Protein AF-A0A7R9SZJ5-F1 (afdb_monomer)

pLDDT: mean 82.2, std 17.6, range [40.97, 97.62]

Structure (mmCIF, N/CA/C/O backbone):
data_AF-A0A7R9SZJ5-F1
#
_entry.id   AF-A0A7R9SZJ5-F1
#
loop_
_atom_site.group_PDB
_atom_site.id
_atom_site.type_symbol
_atom_site.label_atom_id
_atom_site.label_alt_id
_atom_site.label_comp_id
_atom_site.label_asym_id
_atom_site.label_entity_id
_atom_site.label_seq_id
_atom_site.pdbx_PDB_ins_code
_atom_site.Cartn_x
_atom_site.Cartn_y
_atom_site.Cartn_z
_atom_site.occupancy
_atom_site.B_iso_or_equiv
_atom_site.auth_seq_id
_atom_site.auth_comp_id
_atom_site.auth_asym_id
_atom_site.auth_atom_id
_atom_site.pdbx_PDB_model_num
ATOM 1 N N . SER A 1 1 ? 7.905 3.448 -25.941 1.00 46.47 1 SER A N 1
ATOM 2 C CA . SER A 1 1 ? 6.677 3.987 -25.328 1.00 46.47 1 SER A CA 1
ATOM 3 C C . SER A 1 1 ? 5.945 2.807 -24.735 1.00 46.47 1 SER A C 1
ATOM 5 O O . SER A 1 1 ? 5.639 1.895 -25.492 1.00 46.47 1 SER A O 1
ATOM 7 N N . ILE A 1 2 ? 5.799 2.738 -23.412 1.00 47.69 2 ILE A N 1
ATOM 8 C CA . ILE A 1 2 ? 5.100 1.618 -22.772 1.00 47.69 2 ILE A CA 1
ATOM 9 C C . ILE A 1 2 ? 3.605 1.891 -22.951 1.00 47.69 2 ILE A C 1
ATOM 11 O O . ILE A 1 2 ? 3.047 2.717 -22.237 1.00 47.69 2 ILE A O 1
ATOM 15 N N . ASP A 1 3 ? 2.978 1.254 -23.938 1.00 49.56 3 ASP A N 1
ATOM 16 C CA . ASP A 1 3 ? 1.522 1.275 -24.118 1.00 49.56 3 ASP A CA 1
ATOM 17 C C . ASP A 1 3 ? 0.940 -0.053 -23.619 1.00 49.56 3 ASP A C 1
ATOM 19 O O . ASP A 1 3 ? 0.443 -0.884 -24.371 1.00 49.56 3 ASP A O 1
ATOM 23 N N . ALA A 1 4 ? 1.123 -0.304 -22.320 1.00 58.00 4 ALA A N 1
ATOM 24 C CA . ALA A 1 4 ? 0.650 -1.513 -21.642 1.00 58.00 4 ALA A CA 1
ATOM 25 C C . ALA A 1 4 ? -0.715 -1.303 -20.951 1.00 58.00 4 ALA A C 1
ATOM 27 O O . ALA A 1 4 ? -1.111 -2.091 -20.098 1.00 58.00 4 ALA A O 1
ATOM 28 N N . GLY A 1 5 ? -1.436 -0.221 -21.276 1.00 66.31 5 GLY A N 1
ATOM 29 C CA . GLY A 1 5 ? -2.738 0.090 -20.672 1.00 66.31 5 GLY A CA 1
ATOM 30 C C . GLY A 1 5 ? -2.688 0.577 -19.215 1.00 66.31 5 GLY A C 1
ATOM 31 O O . GLY A 1 5 ? -3.737 0.695 -18.583 1.00 66.31 5 GLY A O 1
ATOM 32 N N . ALA A 1 6 ? -1.507 0.886 -18.659 1.00 70.06 6 ALA A N 1
ATOM 33 C CA . ALA A 1 6 ? -1.409 1.511 -17.337 1.00 70.06 6 ALA A CA 1
ATOM 34 C C . ALA A 1 6 ? -1.911 2.959 -17.362 1.00 70.06 6 ALA A C 1
ATOM 36 O O . ALA A 1 6 ? -1.504 3.766 -18.198 1.00 70.06 6 ALA A O 1
ATOM 37 N N . VAL A 1 7 ? -2.730 3.312 -16.371 1.00 76.31 7 VAL A N 1
ATOM 38 C CA . VAL A 1 7 ? -3.190 4.686 -16.148 1.00 76.31 7 VAL A CA 1
ATOM 39 C C . VAL A 1 7 ? -2.411 5.293 -14.984 1.00 76.31 7 VAL A C 1
ATOM 41 O O . VAL A 1 7 ? -2.577 4.901 -13.829 1.00 76.31 7 VAL A O 1
ATOM 44 N N . PHE A 1 8 ? -1.568 6.284 -15.275 1.00 77.94 8 PHE A N 1
ATOM 45 C CA . PHE A 1 8 ? -0.876 7.050 -14.241 1.00 77.94 8 PHE A CA 1
ATOM 46 C C . PHE A 1 8 ? -1.792 8.148 -13.690 1.00 77.94 8 PHE A C 1
ATOM 48 O O . PHE A 1 8 ? -2.077 9.136 -14.363 1.00 77.94 8 PHE A O 1
ATOM 55 N N . MET A 1 9 ? -2.234 8.003 -12.439 1.00 68.50 9 MET A N 1
ATOM 56 C CA . MET A 1 9 ? -3.128 8.978 -11.794 1.00 68.50 9 MET A CA 1
ATOM 57 C C . MET A 1 9 ? -2.401 10.172 -11.141 1.00 68.50 9 MET A C 1
ATOM 59 O O . MET A 1 9 ? -3.031 11.013 -10.494 1.00 68.50 9 MET A O 1
ATOM 63 N N . GLY A 1 10 ? -1.085 10.301 -11.341 1.00 68.94 10 GLY A N 1
ATOM 64 C CA . GLY A 1 10 ? -0.299 11.417 -10.815 1.00 68.94 10 GLY A CA 1
ATOM 65 C C . GLY A 1 10 ? 0.040 11.308 -9.327 1.00 68.94 10 GLY A C 1
ATOM 66 O O . GLY A 1 10 ? -0.125 10.275 -8.680 1.00 68.94 10 GLY A O 1
ATOM 67 N N . MET A 1 11 ? 0.505 12.424 -8.758 1.00 65.56 11 MET A N 1
ATOM 68 C CA . MET A 1 11 ? 0.840 12.549 -7.330 1.00 65.56 11 MET A CA 1
ATOM 69 C C . MET A 1 11 ? -0.386 12.697 -6.410 1.00 65.56 11 MET A C 1
ATOM 71 O O . MET A 1 11 ? -0.218 12.880 -5.207 1.00 65.56 11 MET A O 1
ATOM 75 N N . LYS A 1 12 ? -1.608 12.600 -6.951 1.00 74.62 12 LYS A N 1
ATOM 76 C CA . LYS A 1 12 ? -2.864 12.700 -6.194 1.00 74.62 12 LYS A CA 1
ATOM 77 C C . LYS A 1 12 ? -3.008 11.565 -5.168 1.00 74.62 12 LYS A C 1
ATOM 79 O O . LYS A 1 12 ? -2.231 10.602 -5.168 1.00 74.62 12 LYS A O 1
ATOM 84 N N . ASP A 1 13 ? -3.990 11.702 -4.283 1.00 80.81 13 ASP A N 1
ATOM 85 C CA . ASP A 1 13 ? -4.344 10.677 -3.299 1.00 80.81 13 ASP A CA 1
ATOM 86 C C . ASP A 1 13 ? -4.683 9.337 -3.966 1.00 80.81 13 ASP A C 1
ATOM 88 O O . ASP A 1 13 ? -5.109 9.287 -5.123 1.00 80.81 13 ASP A O 1
ATOM 92 N N . LEU A 1 14 ? -4.478 8.238 -3.233 1.00 89.50 14 LEU A N 1
ATOM 93 C CA . LEU A 1 14 ? -4.831 6.903 -3.714 1.00 89.50 14 LEU A CA 1
ATOM 94 C C . LEU A 1 14 ? -6.352 6.773 -3.835 1.00 89.50 14 LEU A C 1
ATOM 96 O O . LEU A 1 14 ? -7.093 7.044 -2.887 1.00 89.50 14 LEU A O 1
ATOM 100 N N . THR A 1 15 ? -6.816 6.304 -4.990 1.00 89.75 15 THR A N 1
ATOM 101 C CA . THR A 1 15 ? -8.231 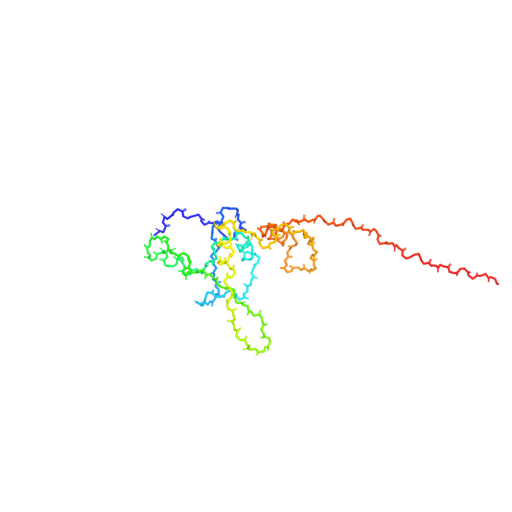5.996 -5.228 1.00 89.75 15 THR A CA 1
ATOM 102 C C . THR A 1 15 ? -8.482 4.490 -5.100 1.00 89.75 15 THR A C 1
ATOM 104 O O . THR A 1 15 ? -7.557 3.709 -4.867 1.00 89.75 15 THR A O 1
ATOM 107 N N . SER A 1 16 ? -9.743 4.062 -5.214 1.00 88.81 16 SER A N 1
ATOM 108 C CA . SER A 1 16 ? -10.104 2.636 -5.277 1.00 88.81 16 SER A CA 1
ATOM 109 C C . SER A 1 16 ? -9.498 1.911 -6.479 1.00 88.81 16 SER A C 1
ATOM 111 O O . SER A 1 16 ? -9.267 0.711 -6.394 1.00 88.81 16 SER A O 1
ATOM 113 N N . GLU A 1 17 ? -9.203 2.640 -7.558 1.00 89.62 17 GLU A N 1
ATOM 114 C CA . GLU A 1 17 ? -8.689 2.085 -8.817 1.00 89.62 17 GLU A CA 1
ATOM 115 C C . GLU A 1 17 ? -7.166 1.894 -8.804 1.00 89.62 17 GLU A C 1
ATOM 117 O O . GLU A 1 17 ? -6.599 1.275 -9.703 1.00 89.62 17 GLU A O 1
ATOM 122 N N . CYS A 1 18 ? -6.471 2.441 -7.800 1.00 93.19 18 CYS A N 1
ATOM 123 C CA . CYS A 1 18 ? -5.038 2.231 -7.650 1.00 93.19 18 CYS A CA 1
ATOM 124 C C . CYS A 1 18 ? -4.740 0.751 -7.396 1.00 93.19 18 CYS A C 1
ATOM 126 O O . CYS A 1 18 ? -5.207 0.185 -6.413 1.00 93.19 18 CYS A O 1
ATOM 128 N N . THR A 1 19 ? -3.879 0.162 -8.223 1.00 94.31 19 THR A N 1
ATOM 129 C CA . THR A 1 19 ? -3.351 -1.201 -8.034 1.00 94.31 19 THR A CA 1
ATOM 130 C C . THR A 1 19 ? -1.914 -1.210 -7.510 1.00 94.31 19 THR A C 1
ATOM 132 O O . THR A 1 19 ? -1.512 -2.155 -6.832 1.00 94.31 19 THR A O 1
ATOM 135 N N . HIS A 1 20 ? -1.168 -0.132 -7.771 1.00 95.62 20 HIS A N 1
ATOM 136 C CA . HIS A 1 20 ? 0.247 0.008 -7.446 1.00 95.62 20 HIS A CA 1
ATOM 137 C C . HIS A 1 20 ? 0.524 1.337 -6.743 1.00 95.62 20 HIS A C 1
ATOM 139 O O . HIS A 1 20 ? -0.005 2.386 -7.124 1.00 95.62 20 HIS A O 1
ATOM 145 N N . LEU A 1 21 ? 1.413 1.301 -5.756 1.00 96.25 21 LEU A N 1
ATOM 146 C CA . LEU A 1 21 ? 2.151 2.459 -5.277 1.00 96.25 21 LEU A CA 1
ATOM 147 C C . LEU A 1 21 ? 3.622 2.265 -5.645 1.00 96.25 21 LEU A C 1
ATOM 149 O O . LEU A 1 21 ? 4.262 1.323 -5.189 1.00 96.25 21 LEU A O 1
ATOM 153 N N . ILE A 1 22 ? 4.151 3.183 -6.444 1.00 95.56 22 ILE A N 1
ATOM 154 C CA . ILE A 1 22 ? 5.554 3.191 -6.856 1.00 95.56 22 ILE A CA 1
ATOM 155 C C . ILE A 1 22 ? 6.285 4.211 -5.988 1.00 95.56 22 ILE A C 1
ATOM 157 O O . ILE A 1 22 ? 5.808 5.341 -5.839 1.00 95.56 22 ILE A O 1
ATOM 161 N N . MET A 1 23 ? 7.411 3.818 -5.394 1.00 94.38 23 MET A N 1
ATOM 162 C CA . MET A 1 23 ? 8.209 4.698 -4.540 1.00 94.38 23 MET A CA 1
ATOM 163 C C . MET A 1 23 ? 9.695 4.610 -4.863 1.00 94.38 23 MET A C 1
ATOM 165 O O . MET A 1 23 ? 10.238 3.527 -5.065 1.00 94.38 23 MET A O 1
ATOM 169 N N . ASP A 1 24 ? 10.353 5.761 -4.796 1.00 93.38 24 ASP A N 1
ATOM 170 C CA . ASP A 1 24 ? 11.796 5.850 -4.621 1.00 93.38 24 ASP A CA 1
ATOM 171 C C . ASP A 1 24 ? 12.115 5.803 -3.117 1.00 93.38 24 ASP A C 1
ATOM 173 O O . ASP A 1 24 ? 11.562 6.573 -2.321 1.00 93.38 24 ASP A O 1
ATOM 177 N N . THR A 1 25 ? 12.981 4.871 -2.712 1.00 90.88 25 THR A N 1
ATOM 178 C CA . THR A 1 25 ? 13.460 4.769 -1.322 1.00 90.88 25 THR A CA 1
ATOM 179 C C . THR A 1 25 ? 14.781 5.502 -1.069 1.00 90.88 25 THR A C 1
ATOM 181 O O . THR A 1 25 ? 15.278 5.487 0.059 1.00 90.88 25 THR A O 1
ATOM 184 N N . GLY A 1 26 ? 15.357 6.143 -2.090 1.00 89.31 26 GLY A N 1
ATOM 185 C CA . GLY A 1 26 ? 16.682 6.766 -2.069 1.00 89.31 26 GLY A CA 1
ATOM 186 C C . GLY A 1 26 ? 17.830 5.754 -1.973 1.00 89.31 26 GLY A C 1
ATOM 187 O O . GLY A 1 26 ? 18.969 6.128 -1.703 1.00 89.31 26 GLY A O 1
ATOM 188 N N . SER A 1 27 ? 17.529 4.461 -2.129 1.00 86.44 27 SER A N 1
ATOM 189 C CA . SER A 1 27 ? 18.454 3.332 -2.012 1.00 86.44 27 SER A CA 1
ATOM 190 C C . SER A 1 27 ? 17.947 2.153 -2.838 1.00 86.44 27 SER A C 1
ATOM 192 O O . SER A 1 27 ? 16.743 1.928 -2.933 1.00 86.44 27 SER A O 1
ATOM 194 N N . LYS A 1 28 ? 18.873 1.352 -3.375 1.00 86.75 28 LYS A N 1
ATOM 195 C CA . LYS A 1 28 ? 18.566 0.128 -4.135 1.00 86.75 28 LYS A CA 1
ATOM 196 C C . LYS A 1 28 ? 18.240 -1.084 -3.261 1.00 86.75 28 LYS A C 1
ATOM 198 O O . LYS A 1 28 ? 17.905 -2.137 -3.792 1.00 86.75 28 LYS A O 1
ATOM 203 N N . ASP A 1 29 ? 18.341 -0.964 -1.937 1.00 89.56 29 ASP A N 1
ATOM 204 C CA . ASP A 1 29 ? 17.989 -2.056 -1.020 1.00 89.56 29 ASP A CA 1
ATOM 205 C C . ASP A 1 29 ? 16.478 -2.308 -0.912 1.00 89.56 29 ASP A C 1
ATOM 207 O O . ASP A 1 29 ? 16.078 -3.326 -0.347 1.00 89.56 29 ASP A O 1
ATOM 211 N N . ARG A 1 30 ? 15.650 -1.419 -1.488 1.00 91.31 30 ARG A N 1
ATOM 212 C CA . ARG A 1 30 ? 14.181 -1.524 -1.525 1.00 91.31 30 ARG A CA 1
ATOM 213 C C . ARG A 1 30 ? 13.565 -1.550 -0.125 1.00 91.31 30 ARG A C 1
ATOM 215 O O . ARG A 1 30 ? 12.523 -2.168 0.101 1.00 91.31 30 ARG A O 1
ATOM 222 N N . VAL A 1 31 ? 14.206 -0.863 0.823 1.00 91.94 31 VAL A N 1
ATOM 223 C CA . VAL A 1 31 ? 13.760 -0.767 2.215 1.00 91.94 31 VAL A CA 1
ATOM 224 C C . VAL A 1 31 ? 13.187 0.616 2.509 1.00 91.94 31 VAL A C 1
ATOM 226 O O . VAL A 1 31 ? 13.882 1.637 2.475 1.00 91.94 31 VAL A O 1
ATOM 229 N N . VAL A 1 32 ? 11.920 0.648 2.916 1.00 91.94 32 VAL A N 1
ATOM 230 C CA . VAL A 1 32 ? 11.237 1.868 3.350 1.00 91.94 32 VAL A CA 1
ATOM 231 C C . VAL A 1 32 ? 11.654 2.211 4.776 1.00 91.94 32 VAL A C 1
ATOM 233 O O . VAL A 1 32 ? 11.319 1.513 5.732 1.00 91.94 32 VAL A O 1
ATOM 236 N N . ARG A 1 33 ? 12.376 3.325 4.925 1.00 88.75 33 ARG A N 1
ATOM 237 C CA . ARG A 1 33 ? 12.821 3.856 6.230 1.00 88.75 33 ARG A CA 1
ATOM 238 C C . ARG A 1 33 ? 11.946 4.995 6.740 1.00 88.75 33 ARG A C 1
ATOM 240 O O . ARG A 1 33 ? 11.780 5.163 7.944 1.00 88.75 33 ARG A O 1
ATOM 247 N N . LYS A 1 34 ? 11.361 5.770 5.825 1.00 87.62 34 LYS A N 1
ATOM 248 C CA . LYS A 1 34 ? 10.442 6.866 6.135 1.00 87.62 34 LYS A CA 1
ATOM 249 C C . LYS A 1 34 ? 9.053 6.508 5.629 1.00 87.62 34 LYS A C 1
ATOM 251 O O . LYS A 1 34 ? 8.813 6.479 4.427 1.00 87.62 34 LYS A O 1
ATOM 256 N N . ARG A 1 35 ? 8.135 6.247 6.557 1.00 88.88 35 ARG A N 1
ATOM 257 C CA . ARG A 1 35 ? 6.747 5.908 6.226 1.00 88.88 35 ARG A CA 1
ATOM 258 C C . ARG A 1 35 ? 5.953 7.187 5.987 1.00 88.88 35 ARG A C 1
ATOM 260 O O . ARG A 1 35 ? 5.996 8.109 6.798 1.00 88.88 35 ARG A O 1
ATOM 267 N N . THR A 1 36 ? 5.232 7.235 4.875 1.00 90.06 36 THR A N 1
ATOM 268 C CA . THR A 1 36 ? 4.296 8.316 4.542 1.00 90.06 36 THR A CA 1
ATOM 269 C C . THR A 1 36 ? 2.858 7.843 4.744 1.00 90.06 36 THR A C 1
ATOM 271 O O . THR A 1 36 ? 2.598 6.642 4.809 1.00 90.06 36 THR A O 1
ATOM 274 N N . VAL A 1 37 ? 1.902 8.773 4.795 1.00 90.50 37 VAL A N 1
ATOM 275 C CA . VAL A 1 37 ? 0.469 8.424 4.839 1.00 90.50 37 VAL A CA 1
ATOM 276 C C . VAL A 1 37 ? 0.082 7.566 3.634 1.00 90.50 37 VAL A C 1
ATOM 278 O O . VAL A 1 37 ? -0.557 6.535 3.802 1.00 90.50 37 VAL A O 1
ATOM 281 N N . LYS A 1 38 ? 0.549 7.942 2.435 1.00 91.69 38 LYS A N 1
ATOM 282 C CA . LYS A 1 38 ? 0.292 7.218 1.183 1.00 91.69 38 LYS A CA 1
ATOM 283 C C . LYS A 1 38 ? 0.836 5.788 1.216 1.00 91.69 38 LYS A C 1
ATOM 285 O O . LYS A 1 38 ? 0.170 4.874 0.749 1.00 91.69 38 LYS A O 1
ATOM 290 N N . TYR A 1 39 ? 2.016 5.594 1.806 1.00 94.19 39 TYR A N 1
ATOM 291 C CA . TYR A 1 39 ? 2.606 4.271 1.999 1.00 94.19 39 TYR A CA 1
ATOM 292 C C . TYR A 1 39 ? 1.749 3.387 2.911 1.00 94.19 39 TYR A C 1
ATOM 294 O O . TYR A 1 39 ? 1.410 2.265 2.547 1.00 94.19 39 TYR A O 1
ATOM 302 N N . VAL A 1 40 ? 1.346 3.907 4.074 1.00 93.81 40 VAL A N 1
ATOM 303 C CA . VAL A 1 40 ? 0.524 3.145 5.026 1.00 93.81 40 VAL A CA 1
ATOM 304 C C . VAL A 1 40 ? -0.878 2.872 4.461 1.00 93.81 40 VAL A C 1
ATOM 306 O O . VAL A 1 40 ? -1.395 1.773 4.644 1.00 93.81 40 VAL A O 1
ATOM 309 N N . ASP A 1 41 ? -1.470 3.824 3.735 1.00 94.50 41 ASP A N 1
ATOM 310 C CA . ASP A 1 41 ? -2.742 3.645 3.019 1.00 94.50 41 ASP A CA 1
ATOM 311 C C . ASP A 1 41 ? -2.641 2.537 1.952 1.00 94.50 41 ASP A C 1
ATOM 313 O O . ASP A 1 41 ? -3.467 1.625 1.923 1.00 94.50 41 ASP A O 1
ATOM 317 N N . ALA A 1 42 ? -1.577 2.526 1.139 1.00 96.19 42 ALA A N 1
ATOM 318 C CA . ALA A 1 42 ? -1.348 1.467 0.152 1.00 96.19 42 ALA A CA 1
ATOM 319 C C . ALA A 1 42 ? -1.218 0.074 0.790 1.00 96.19 42 ALA A C 1
ATOM 321 O O . ALA A 1 42 ? -1.797 -0.887 0.279 1.00 96.19 42 ALA A O 1
ATOM 322 N N . ILE A 1 43 ? -0.522 -0.034 1.929 1.00 96.56 43 ILE A N 1
ATOM 323 C CA . ILE A 1 43 ? -0.449 -1.286 2.696 1.00 96.56 43 ILE A CA 1
ATOM 324 C C . ILE A 1 43 ? -1.834 -1.676 3.213 1.00 96.56 43 ILE A C 1
ATOM 326 O O . ILE A 1 43 ? -2.240 -2.819 3.042 1.00 96.56 43 ILE A O 1
ATOM 330 N N . ALA A 1 44 ? -2.587 -0.753 3.817 1.00 95.81 44 ALA A N 1
ATOM 331 C CA . ALA A 1 44 ? -3.920 -1.048 4.349 1.00 95.81 44 ALA A CA 1
ATOM 332 C C . ALA A 1 44 ? -4.898 -1.530 3.262 1.00 95.81 44 ALA A C 1
ATOM 334 O O . ALA A 1 44 ? -5.774 -2.348 3.536 1.00 95.81 44 ALA A O 1
ATOM 335 N N . ARG A 1 45 ? -4.716 -1.060 2.024 1.00 95.62 45 ARG A N 1
ATOM 336 C CA . ARG A 1 45 ? -5.435 -1.523 0.828 1.00 95.62 45 ARG A CA 1
ATOM 337 C C . ARG A 1 45 ? -4.909 -2.835 0.252 1.00 95.62 45 ARG A C 1
ATOM 339 O O . ARG A 1 45 ? -5.579 -3.395 -0.605 1.00 95.62 45 ARG A O 1
ATOM 346 N N . GLY A 1 46 ? -3.733 -3.310 0.656 1.00 96.50 46 GLY A N 1
ATOM 347 C CA . GLY A 1 46 ? -3.082 -4.481 0.067 1.00 96.50 46 GLY A CA 1
ATOM 348 C C . GLY A 1 46 ? -2.688 -4.281 -1.402 1.00 96.50 46 GLY A C 1
ATOM 349 O O . GLY A 1 46 ? -2.872 -5.195 -2.210 1.00 96.50 46 GLY A O 1
ATOM 350 N N . LEU A 1 47 ? -2.227 -3.080 -1.765 1.00 97.25 47 LEU A N 1
ATOM 351 C CA . LEU A 1 47 ? -1.696 -2.795 -3.104 1.00 97.25 47 LEU A CA 1
ATOM 352 C C . LEU A 1 47 ? -0.303 -3.405 -3.282 1.00 97.25 47 LEU A C 1
ATOM 354 O O . LEU A 1 47 ? 0.389 -3.672 -2.300 1.00 97.25 47 LEU A O 1
ATOM 358 N N . TYR A 1 48 ? 0.143 -3.534 -4.531 1.00 97.62 48 TYR A N 1
ATOM 359 C CA . TYR A 1 48 ? 1.570 -3.687 -4.797 1.00 97.62 48 TYR A CA 1
ATOM 360 C C . TYR A 1 48 ? 2.289 -2.398 -4.409 1.00 97.62 48 TYR A C 1
ATOM 362 O O . TYR A 1 48 ? 1.970 -1.322 -4.917 1.00 97.62 48 TYR A O 1
ATOM 370 N N . VAL A 1 49 ? 3.261 -2.495 -3.505 1.00 97.50 49 VAL A N 1
ATOM 371 C CA . VAL A 1 49 ? 4.116 -1.366 -3.132 1.00 97.50 49 VAL A CA 1
ATOM 372 C C . VAL A 1 49 ? 5.526 -1.674 -3.605 1.00 97.50 49 VAL A C 1
ATOM 374 O O . VAL A 1 49 ? 6.213 -2.494 -3.002 1.00 97.50 49 VAL A O 1
ATOM 377 N N . VAL A 1 50 ? 5.934 -1.057 -4.710 1.00 97.38 50 VAL A N 1
ATOM 378 C CA . VAL A 1 50 ? 7.137 -1.436 -5.465 1.00 97.38 50 VAL A CA 1
ATOM 379 C C . VAL A 1 50 ? 8.125 -0.283 -5.591 1.00 97.38 50 VAL A C 1
ATOM 381 O O . VAL A 1 50 ? 7.751 0.893 -5.557 1.00 97.38 50 VAL A O 1
ATOM 384 N N . HIS A 1 51 ? 9.400 -0.630 -5.741 1.00 97.12 51 HIS A N 1
ATOM 385 C CA . HIS A 1 51 ? 10.457 0.328 -6.048 1.00 97.12 51 HIS A CA 1
ATOM 386 C C . HIS A 1 51 ? 10.321 0.877 -7.477 1.00 97.12 51 HIS A C 1
ATOM 388 O O . HIS A 1 51 ? 9.876 0.162 -8.376 1.00 97.12 51 HIS A O 1
ATOM 394 N N . GLU A 1 52 ? 10.765 2.114 -7.717 1.00 95.44 52 GLU A N 1
ATOM 395 C CA . GLU A 1 52 ? 10.746 2.738 -9.053 1.00 95.44 52 GLU A CA 1
ATOM 396 C C . GLU A 1 52 ? 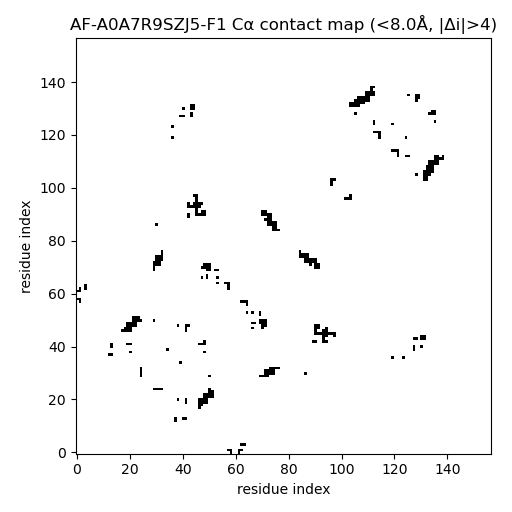11.531 1.968 -10.129 1.00 95.44 52 GLU A C 1
ATOM 398 O O . GLU A 1 52 ? 11.167 2.020 -11.301 1.00 95.44 52 GLU A O 1
ATOM 403 N N . ASP A 1 53 ? 12.527 1.169 -9.733 1.00 95.56 53 ASP A N 1
ATOM 404 C CA . ASP A 1 53 ? 13.266 0.257 -10.624 1.00 95.56 53 ASP A CA 1
ATOM 405 C C . ASP A 1 53 ? 12.340 -0.680 -11.418 1.00 95.56 53 ASP A C 1
ATOM 407 O O . ASP A 1 53 ? 12.706 -1.124 -12.504 1.00 95.56 53 ASP A O 1
ATOM 411 N N . TRP A 1 54 ? 11.146 -0.988 -10.897 1.00 96.31 54 TRP A N 1
ATOM 412 C CA . TRP A 1 54 ? 10.155 -1.786 -11.620 1.00 96.31 54 TRP A CA 1
ATOM 413 C C . TRP A 1 54 ? 9.754 -1.122 -12.937 1.00 96.31 54 TRP A C 1
ATOM 415 O O . TRP A 1 54 ? 9.649 -1.798 -13.957 1.00 96.31 54 TRP A O 1
ATOM 425 N N . LEU A 1 55 ? 9.598 0.207 -12.948 1.00 93.94 55 LEU A N 1
ATOM 426 C CA . LEU A 1 55 ? 9.291 0.953 -14.168 1.00 93.94 55 LEU A CA 1
ATOM 427 C C . LEU A 1 55 ? 10.439 0.884 -15.173 1.00 93.94 55 LEU A C 1
ATOM 429 O O . LEU A 1 55 ? 10.182 0.784 -16.371 1.00 93.94 55 LEU A O 1
ATOM 433 N N . ALA A 1 56 ? 11.686 0.922 -14.696 1.00 92.25 56 ALA A N 1
ATOM 434 C CA . ALA A 1 56 ? 12.859 0.802 -15.554 1.00 92.25 56 ALA A CA 1
ATOM 435 C C . ALA A 1 56 ? 12.926 -0.584 -16.218 1.00 92.25 56 ALA A C 1
ATOM 437 O O . ALA A 1 56 ? 13.083 -0.662 -17.435 1.00 92.25 56 ALA A O 1
ATOM 438 N N . ASP A 1 57 ? 12.715 -1.661 -15.454 1.00 95.00 57 ASP A N 1
ATOM 439 C CA . ASP A 1 57 ? 12.686 -3.030 -15.992 1.00 95.00 57 ASP A CA 1
ATOM 440 C C . ASP A 1 57 ? 11.493 -3.245 -16.944 1.00 95.00 57 ASP A C 1
ATOM 442 O O . ASP A 1 57 ? 11.653 -3.840 -18.011 1.00 95.00 57 ASP A O 1
ATOM 446 N N . CYS A 1 58 ? 10.318 -2.679 -16.635 1.00 94.12 58 CYS A N 1
ATOM 447 C CA . CYS A 1 58 ? 9.171 -2.702 -17.550 1.00 94.12 58 CYS A CA 1
ATOM 448 C C . CYS A 1 58 ? 9.478 -1.976 -18.870 1.00 94.12 58 CYS A C 1
ATOM 450 O O . CYS A 1 58 ? 9.099 -2.435 -19.951 1.00 94.12 58 CYS A O 1
ATOM 452 N N . ALA A 1 59 ? 10.158 -0.827 -18.794 1.00 91.00 59 ALA A N 1
ATOM 453 C CA . ALA A 1 59 ? 10.533 -0.041 -19.963 1.00 91.00 59 ALA A CA 1
ATOM 454 C C . ALA A 1 59 ? 11.538 -0.786 -20.849 1.00 91.00 59 ALA A C 1
ATOM 456 O O . ALA A 1 59 ? 11.383 -0.784 -22.070 1.00 91.00 59 ALA A O 1
ATOM 457 N N . GLU A 1 60 ? 12.531 -1.440 -20.242 1.00 92.88 60 GLU A N 1
ATOM 458 C CA . GLU A 1 60 ? 13.536 -2.242 -20.943 1.00 92.88 60 GLU A CA 1
ATOM 459 C C . GLU A 1 60 ? 12.907 -3.449 -21.653 1.00 92.88 60 GLU A C 1
ATOM 461 O O . GLU A 1 60 ? 13.228 -3.735 -22.806 1.00 92.88 60 GLU A O 1
ATOM 466 N N . ARG A 1 61 ? 11.954 -4.124 -21.001 1.00 91.25 61 ARG A N 1
ATOM 467 C CA . ARG A 1 61 ? 11.255 -5.295 -21.557 1.00 91.25 61 ARG A CA 1
ATOM 468 C C . ARG A 1 61 ? 10.134 -4.950 -22.532 1.00 91.25 61 ARG A C 1
ATOM 470 O O . ARG A 1 61 ? 9.654 -5.834 -23.238 1.00 91.25 61 ARG A O 1
ATOM 477 N N . GLY A 1 62 ? 9.656 -3.707 -22.527 1.00 90.06 62 GLY A N 1
ATOM 478 C CA . GLY A 1 62 ? 8.475 -3.288 -23.285 1.00 90.06 62 GLY A CA 1
ATOM 479 C C . GLY A 1 62 ? 7.159 -3.920 -22.804 1.00 90.06 62 GLY A C 1
ATOM 480 O O . GLY A 1 62 ? 6.195 -3.957 -23.563 1.00 90.06 62 GLY A O 1
ATOM 481 N N . SER A 1 63 ? 7.109 -4.439 -21.574 1.00 91.00 63 SER A N 1
ATOM 482 C CA . SER A 1 63 ? 5.935 -5.088 -20.964 1.00 91.00 63 SER A CA 1
ATOM 483 C C . SER A 1 63 ? 6.008 -5.012 -19.436 1.00 91.00 63 SER A C 1
ATOM 485 O O . SER A 1 63 ? 7.058 -4.670 -18.899 1.00 91.00 63 SER A O 1
ATOM 487 N N . PHE A 1 64 ? 4.910 -5.303 -18.724 1.00 91.69 64 PHE A N 1
ATOM 488 C CA . PHE A 1 64 ? 4.956 -5.347 -17.260 1.00 91.69 64 PHE A CA 1
ATOM 489 C C . PHE A 1 64 ? 5.770 -6.537 -16.760 1.00 91.69 64 PHE A C 1
ATOM 491 O O . PHE A 1 64 ? 5.537 -7.686 -17.138 1.00 91.69 64 PHE A O 1
ATOM 498 N N . SER A 1 65 ? 6.710 -6.234 -15.878 1.00 93.94 65 SER A N 1
ATOM 499 C CA . SER A 1 65 ? 7.541 -7.206 -15.184 1.00 93.94 65 SER A CA 1
ATOM 500 C C . SER A 1 65 ? 6.881 -7.711 -13.914 1.00 93.94 65 SER A C 1
ATOM 502 O O . SER A 1 65 ? 6.026 -7.037 -13.351 1.00 93.94 65 SER A O 1
ATOM 504 N N . ASN A 1 66 ? 7.366 -8.844 -13.400 1.00 95.38 66 ASN A N 1
ATOM 505 C CA . ASN A 1 66 ? 6.930 -9.374 -12.110 1.00 95.38 66 ASN A CA 1
ATOM 506 C C . ASN A 1 66 ? 7.190 -8.369 -10.973 1.00 95.38 66 ASN A C 1
ATOM 508 O O . ASN A 1 66 ? 8.337 -8.140 -10.584 1.00 95.38 66 ASN A O 1
ATOM 512 N N . GLU A 1 67 ? 6.115 -7.828 -10.414 1.00 97.06 67 GLU A N 1
ATOM 513 C CA . GLU A 1 67 ? 6.100 -6.847 -9.337 1.00 97.06 67 GLU A CA 1
ATOM 514 C C . GLU A 1 67 ? 6.749 -7.375 -8.056 1.00 97.06 67 GLU A C 1
ATOM 516 O O . GLU A 1 67 ? 7.426 -6.619 -7.358 1.00 97.06 67 GLU A O 1
ATOM 521 N N . GLU A 1 68 ? 6.597 -8.673 -7.750 1.00 96.38 68 GLU A N 1
ATOM 522 C CA . GLU A 1 68 ? 7.114 -9.267 -6.507 1.00 96.38 68 GLU A CA 1
ATOM 523 C C . GLU A 1 68 ? 8.634 -9.121 -6.383 1.00 96.38 68 GLU A C 1
ATOM 525 O O . GLU A 1 68 ? 9.164 -8.991 -5.280 1.00 96.38 68 GLU A O 1
ATOM 530 N N . ALA A 1 69 ? 9.347 -9.099 -7.514 1.00 95.62 69 ALA A N 1
ATOM 531 C CA . ALA A 1 69 ? 10.791 -8.903 -7.528 1.00 95.62 69 ALA A CA 1
ATOM 532 C C . ALA A 1 69 ? 11.191 -7.497 -7.050 1.00 95.62 69 ALA A C 1
ATOM 534 O O . ALA A 1 69 ? 12.314 -7.307 -6.583 1.00 95.62 69 ALA A O 1
ATOM 535 N N . PHE A 1 70 ? 10.287 -6.522 -7.149 1.00 96.75 70 PHE A N 1
ATOM 536 C CA . PHE A 1 70 ? 10.507 -5.110 -6.836 1.00 96.75 70 PHE A CA 1
ATOM 537 C C . PHE A 1 70 ? 9.719 -4.636 -5.608 1.00 96.75 70 PHE A C 1
ATOM 539 O O . PHE A 1 70 ? 9.781 -3.452 -5.275 1.00 96.75 70 PHE A O 1
ATOM 546 N N . GLU A 1 71 ? 8.998 -5.536 -4.935 1.00 96.75 71 GLU A N 1
ATOM 547 C CA . GLU A 1 71 ? 8.176 -5.226 -3.766 1.00 96.75 71 GLU A CA 1
ATOM 548 C C . GLU A 1 71 ? 9.046 -4.726 -2.601 1.00 96.75 71 GLU A C 1
ATOM 550 O O . GLU A 1 71 ? 10.095 -5.293 -2.277 1.00 96.75 71 GLU A O 1
ATOM 555 N N . LEU A 1 72 ? 8.627 -3.615 -1.995 1.00 96.12 72 LEU A N 1
ATOM 556 C CA . LEU A 1 72 ? 9.364 -2.959 -0.922 1.00 96.12 72 LEU A CA 1
ATOM 557 C C . LEU A 1 72 ? 9.225 -3.716 0.400 1.00 96.12 72 LEU A C 1
ATOM 559 O O . LEU A 1 72 ? 8.188 -4.311 0.702 1.00 96.12 72 LEU A O 1
ATOM 563 N N . LYS A 1 73 ? 10.259 -3.606 1.236 1.00 93.81 73 LYS A N 1
ATOM 564 C CA . LYS A 1 73 ? 10.258 -4.108 2.614 1.00 93.81 73 LYS A CA 1
ATOM 565 C C . LYS A 1 73 ? 10.218 -2.969 3.618 1.00 93.81 73 LYS A C 1
ATOM 567 O O . LYS A 1 73 ? 10.785 -1.900 3.397 1.00 93.81 73 LYS A O 1
ATOM 572 N N . ASP A 1 74 ? 9.602 -3.220 4.765 1.00 88.19 74 ASP A N 1
ATOM 573 C CA . ASP A 1 74 ? 9.637 -2.299 5.893 1.00 88.19 74 ASP A CA 1
ATOM 574 C C . ASP A 1 74 ? 10.984 -2.395 6.609 1.00 88.19 74 ASP A C 1
ATOM 576 O O . ASP A 1 74 ? 11.350 -3.437 7.161 1.00 88.19 74 ASP A O 1
ATOM 580 N N . GLY A 1 75 ? 11.702 -1.275 6.662 1.00 81.44 75 GLY A N 1
ATOM 581 C CA . GLY A 1 75 ? 12.828 -1.115 7.567 1.00 81.44 75 GLY A CA 1
ATOM 582 C C . GLY A 1 75 ? 12.310 -0.805 8.963 1.00 81.44 75 GLY A C 1
ATOM 583 O O . GLY A 1 75 ? 11.871 0.315 9.233 1.00 81.44 75 GLY A O 1
ATOM 584 N N . THR A 1 76 ? 12.367 -1.765 9.884 1.00 65.25 76 THR A N 1
ATOM 585 C CA . THR A 1 76 ? 12.150 -1.455 11.299 1.00 65.25 76 THR A CA 1
ATOM 586 C C . THR A 1 76 ? 13.439 -0.865 11.877 1.00 65.25 76 THR A C 1
ATOM 588 O O . THR A 1 76 ? 14.364 -1.594 12.220 1.00 65.25 76 THR A O 1
ATOM 591 N N . GLY A 1 77 ? 13.533 0.462 11.979 1.00 50.38 77 GLY A N 1
ATOM 592 C CA . GLY A 1 77 ? 14.309 1.093 13.056 1.00 50.38 77 GLY A CA 1
ATOM 593 C C . GLY A 1 77 ? 13.345 1.281 14.228 1.00 50.38 77 GLY A C 1
ATOM 594 O O . GLY A 1 77 ? 12.250 1.786 14.007 1.00 50.38 77 GLY A O 1
ATOM 595 N N . THR A 1 78 ? 13.609 0.823 15.450 1.00 44.59 78 THR A N 1
ATOM 596 C CA . THR A 1 78 ? 14.802 1.107 16.254 1.00 44.59 78 THR A CA 1
ATOM 597 C C . THR A 1 78 ? 15.095 -0.015 17.261 1.00 44.59 78 THR A C 1
ATOM 599 O O . THR A 1 78 ? 14.258 -0.301 18.114 1.00 44.59 78 THR A O 1
ATOM 602 N N . GLY A 1 79 ? 16.310 -0.558 17.261 1.00 40.97 79 GLY A N 1
ATOM 603 C CA . GLY A 1 79 ? 17.002 -0.804 18.523 1.00 40.97 79 GLY A CA 1
ATOM 604 C C . GLY A 1 7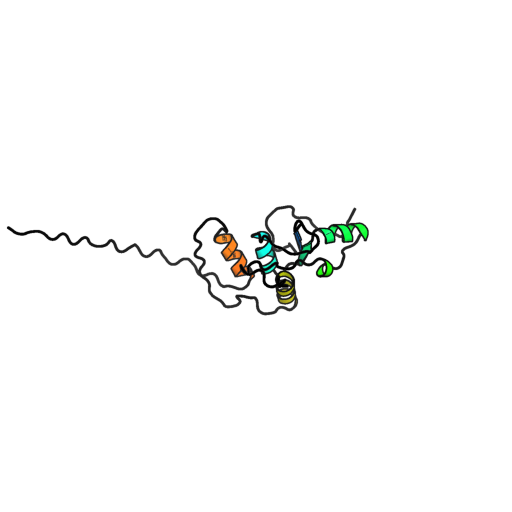9 ? 17.966 0.360 18.715 1.00 40.97 79 GLY A C 1
ATOM 605 O O . GLY A 1 79 ? 18.786 0.606 17.834 1.00 40.97 79 GLY A O 1
ATOM 606 N N . SER A 1 80 ? 17.890 1.073 19.837 1.00 48.72 80 SER A N 1
ATOM 607 C CA . SER A 1 80 ? 18.933 2.013 20.293 1.00 48.72 80 SER A CA 1
ATOM 608 C C . SER A 1 80 ? 20.312 1.348 20.455 1.00 48.72 80 SER A C 1
ATOM 610 O O . SER A 1 80 ? 21.306 2.022 20.706 1.00 48.72 80 SER A O 1
ATOM 612 N N . ASP A 1 81 ? 20.365 0.029 20.267 1.00 48.50 81 ASP A N 1
ATOM 613 C CA . ASP A 1 81 ? 21.429 -0.855 20.717 1.00 48.50 81 ASP A CA 1
ATOM 614 C C . ASP A 1 81 ? 22.159 -1.517 19.528 1.00 48.50 81 ASP A C 1
ATOM 616 O O . ASP A 1 81 ? 22.933 -2.451 19.709 1.00 48.50 81 ASP A O 1
ATOM 620 N N . GLY A 1 82 ? 21.895 -1.074 18.289 1.00 46.47 82 GLY A N 1
ATOM 621 C CA . GLY A 1 82 ? 22.605 -1.553 17.093 1.00 46.47 82 GLY A CA 1
ATOM 622 C C . GLY A 1 82 ? 22.336 -3.016 16.702 1.00 46.47 82 GLY A C 1
ATOM 623 O O . GLY A 1 82 ? 23.069 -3.570 15.886 1.00 46.47 82 GLY A O 1
ATOM 624 N N . ALA A 1 83 ? 21.300 -3.656 17.254 1.00 48.03 83 ALA A N 1
ATOM 625 C CA . ALA A 1 83 ? 20.954 -5.043 16.947 1.00 48.03 83 ALA A CA 1
ATOM 626 C C . ALA A 1 83 ? 20.039 -5.172 15.710 1.00 48.03 83 ALA A C 1
ATOM 628 O O . ALA A 1 83 ? 19.053 -4.452 15.582 1.00 48.03 83 ALA A O 1
ATOM 629 N N . SER A 1 84 ? 20.413 -6.114 14.830 1.00 47.97 84 SER A N 1
ATOM 630 C CA . SER A 1 84 ? 19.753 -6.643 13.619 1.00 47.97 84 SER A CA 1
ATOM 631 C C . SER A 1 84 ? 18.597 -5.829 13.011 1.00 47.97 84 SER A C 1
ATOM 633 O O . SER A 1 84 ? 17.480 -5.802 13.527 1.00 47.97 84 SER A O 1
ATOM 635 N N . HIS A 1 85 ? 18.833 -5.264 11.822 1.00 52.19 85 HIS A N 1
ATOM 636 C CA . HIS A 1 85 ? 17.775 -4.780 10.936 1.00 52.19 85 HIS A CA 1
ATOM 637 C C . HIS A 1 85 ? 16.920 -5.961 10.446 1.00 52.19 85 HIS A C 1
ATOM 639 O O . HIS A 1 85 ? 17.204 -6.554 9.406 1.00 52.19 85 HIS A O 1
ATOM 645 N N . SER A 1 86 ? 15.864 -6.324 11.174 1.00 61.94 86 SER A N 1
ATOM 646 C CA . SER A 1 86 ? 14.850 -7.230 10.635 1.00 61.94 86 SER A CA 1
ATOM 647 C C . SER A 1 86 ? 14.009 -6.477 9.606 1.00 61.94 86 SER A C 1
ATOM 649 O O . SER A 1 86 ? 13.267 -5.562 9.957 1.00 61.94 86 SER A O 1
ATOM 651 N N . PHE A 1 87 ? 14.116 -6.842 8.332 1.00 75.88 87 PHE A N 1
ATOM 652 C CA . PHE A 1 87 ? 13.206 -6.330 7.310 1.00 75.88 87 PHE A CA 1
ATOM 653 C C . PHE A 1 87 ? 11.881 -7.080 7.400 1.00 75.88 87 PHE A C 1
ATOM 655 O O . PHE A 1 87 ? 11.851 -8.305 7.290 1.00 75.88 87 PHE A O 1
ATOM 662 N N . ALA A 1 88 ? 10.794 -6.349 7.627 1.00 82.88 88 ALA A N 1
ATOM 663 C CA . ALA A 1 88 ? 9.463 -6.930 7.667 1.00 82.88 88 ALA A CA 1
ATOM 664 C C . ALA A 1 88 ? 8.826 -6.881 6.273 1.00 82.88 88 ALA A C 1
ATOM 666 O O . ALA A 1 88 ? 8.825 -5.846 5.610 1.00 82.88 88 ALA A O 1
ATOM 667 N N . ASP A 1 89 ? 8.208 -7.983 5.856 1.00 89.56 89 ASP A N 1
ATOM 668 C CA . ASP A 1 89 ? 7.482 -8.072 4.582 1.00 89.56 89 ASP A CA 1
ATOM 669 C C . ASP A 1 89 ? 6.041 -7.533 4.725 1.00 89.56 89 ASP A C 1
ATOM 671 O O . ASP A 1 89 ? 5.068 -8.169 4.316 1.00 89.56 89 ASP A O 1
ATOM 675 N N . GLY A 1 90 ? 5.883 -6.377 5.382 1.00 92.12 90 GLY A N 1
ATOM 676 C CA . GLY A 1 90 ? 4.593 -5.735 5.663 1.00 92.12 90 GLY A CA 1
ATOM 677 C C . GLY A 1 90 ? 3.720 -5.536 4.416 1.00 92.12 90 GLY A C 1
ATOM 678 O O . GLY A 1 90 ? 2.589 -6.034 4.415 1.00 92.12 90 GLY A O 1
ATOM 679 N N . PRO A 1 91 ? 4.235 -4.892 3.348 1.00 95.50 91 PRO A N 1
ATOM 680 C CA . PRO A 1 91 ? 3.500 -4.704 2.097 1.00 95.50 91 PRO A CA 1
ATOM 681 C C . PRO A 1 91 ? 3.030 -6.020 1.471 1.00 95.50 91 PRO A C 1
ATOM 683 O O . PRO A 1 91 ? 1.826 -6.218 1.288 1.00 95.50 91 PRO A O 1
ATOM 686 N N . ARG A 1 92 ? 3.956 -6.969 1.273 1.00 96.00 92 ARG A N 1
ATOM 687 C CA . ARG A 1 92 ? 3.651 -8.289 0.704 1.00 96.00 92 ARG A CA 1
ATOM 688 C C . ARG A 1 92 ? 2.582 -9.023 1.498 1.00 96.00 92 ARG A C 1
ATOM 690 O O . ARG A 1 92 ? 1.629 -9.545 0.928 1.00 96.00 92 ARG A O 1
ATOM 697 N N . ARG A 1 93 ? 2.710 -9.055 2.828 1.00 94.88 93 ARG A N 1
ATOM 698 C CA . ARG A 1 93 ? 1.728 -9.713 3.703 1.00 94.88 93 ARG A CA 1
ATOM 699 C C . ARG A 1 93 ? 0.335 -9.112 3.551 1.00 94.88 93 ARG A C 1
ATOM 701 O O . ARG A 1 93 ? -0.639 -9.859 3.530 1.00 94.88 93 ARG A O 1
ATOM 708 N N . ALA A 1 94 ? 0.228 -7.789 3.451 1.00 95.44 94 ALA A N 1
ATOM 709 C CA . ALA A 1 94 ? -1.061 -7.129 3.290 1.00 95.44 94 ALA A CA 1
ATOM 710 C C . ALA A 1 94 ? -1.692 -7.414 1.919 1.00 95.44 94 ALA A C 1
ATOM 712 O O . ALA A 1 94 ? -2.887 -7.704 1.843 1.00 95.44 94 ALA A O 1
ATOM 713 N N . ARG A 1 95 ? -0.887 -7.409 0.849 1.00 97.00 95 ARG A N 1
ATOM 714 C CA . ARG A 1 95 ? -1.328 -7.789 -0.498 1.00 97.00 95 ARG A CA 1
ATOM 715 C C . ARG A 1 95 ? -1.818 -9.235 -0.556 1.00 97.00 95 ARG A C 1
ATOM 717 O O . ARG A 1 95 ? -2.951 -9.468 -0.968 1.00 97.00 95 ARG A O 1
ATOM 724 N N . VAL A 1 96 ? -1.014 -10.187 -0.078 1.00 96.44 96 VAL A N 1
ATOM 725 C CA . VAL A 1 96 ? -1.389 -11.612 -0.044 1.00 96.44 96 VAL A CA 1
ATOM 726 C C . VAL A 1 96 ? -2.662 -11.816 0.775 1.00 96.44 96 VAL A C 1
ATOM 728 O O . VAL A 1 96 ? -3.542 -12.564 0.358 1.00 96.44 96 VAL A O 1
ATOM 731 N N . CYS A 1 97 ? -2.809 -11.119 1.907 1.00 95.62 97 CYS A N 1
ATOM 732 C CA . CYS A 1 97 ? -4.030 -11.164 2.710 1.00 95.62 97 CYS A CA 1
ATOM 733 C C . CYS A 1 97 ? -5.265 -10.730 1.900 1.00 95.62 97 CYS A C 1
ATOM 735 O O . CYS A 1 97 ? -6.279 -11.427 1.918 1.00 95.62 97 CYS A O 1
ATOM 737 N N . ARG A 1 98 ? -5.171 -9.642 1.120 1.00 95.00 98 ARG A N 1
ATOM 738 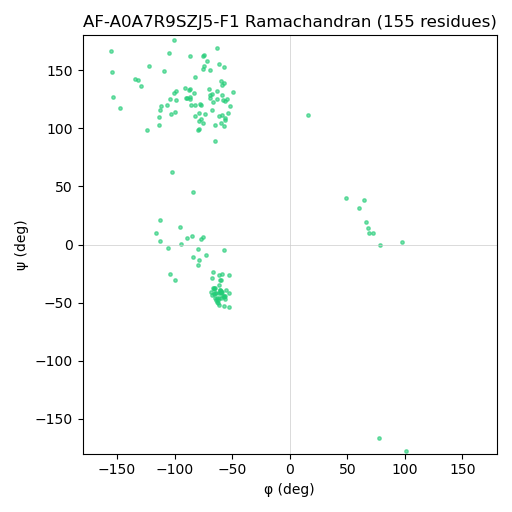C CA . ARG A 1 98 ? -6.251 -9.215 0.216 1.00 95.00 98 ARG A CA 1
ATOM 739 C C . ARG A 1 98 ? -6.549 -10.256 -0.864 1.00 95.00 98 ARG A C 1
ATOM 741 O O . ARG A 1 98 ? -7.711 -10.591 -1.065 1.00 95.00 98 ARG A O 1
ATOM 748 N N . GLU A 1 99 ? -5.529 -10.742 -1.566 1.00 95.50 99 GLU A N 1
ATOM 749 C CA . GLU A 1 99 ? -5.683 -11.672 -2.699 1.00 95.50 99 GLU A CA 1
ATOM 750 C C . GLU A 1 99 ? -6.261 -13.024 -2.276 1.00 95.50 99 GLU A C 1
ATOM 752 O O . GLU A 1 99 ? -7.083 -13.605 -2.979 1.00 95.50 99 GLU A O 1
ATOM 757 N N . THR A 1 100 ? -5.867 -13.503 -1.098 1.00 96.56 100 THR A N 1
ATOM 758 C CA . THR A 1 100 ? -6.351 -14.768 -0.525 1.00 96.56 100 THR A CA 1
ATOM 759 C C . THR A 1 100 ? -7.613 -14.602 0.320 1.00 96.56 100 THR A C 1
ATOM 761 O O . THR A 1 100 ? -8.063 -15.564 0.941 1.00 96.56 100 THR A O 1
ATOM 764 N N . ASN A 1 101 ? -8.191 -13.394 0.344 1.00 93.81 101 ASN A N 1
ATOM 765 C CA . ASN A 1 101 ? -9.362 -13.030 1.141 1.00 93.81 101 ASN A CA 1
ATOM 766 C C . ASN A 1 101 ? -9.240 -13.462 2.617 1.00 93.81 101 ASN A C 1
ATOM 768 O O . ASN A 1 101 ? -10.187 -13.962 3.228 1.00 93.81 101 ASN A O 1
ATOM 772 N N . GLN A 1 102 ? -8.038 -13.307 3.177 1.00 94.75 102 GLN A N 1
ATOM 773 C CA . GLN A 1 102 ? -7.767 -13.549 4.586 1.00 94.75 102 GLN A CA 1
ATOM 774 C C . GLN A 1 102 ? -8.319 -12.422 5.456 1.00 94.75 102 GLN A C 1
ATOM 776 O O . GLN A 1 102 ? -8.593 -11.307 5.006 1.00 94.75 102 GLN A O 1
ATOM 781 N N . ARG A 1 103 ? -8.441 -12.730 6.750 1.00 93.12 103 ARG A N 1
ATOM 782 C CA . ARG A 1 103 ? -8.901 -11.778 7.755 1.00 93.12 103 ARG A CA 1
ATOM 783 C C . ARG A 1 103 ? -7.978 -10.557 7.799 1.00 93.12 103 ARG A C 1
ATOM 785 O O . ARG A 1 103 ? -6.762 -10.698 7.965 1.00 93.12 103 ARG A O 1
ATOM 792 N N . ARG A 1 104 ? -8.555 -9.357 7.713 1.00 93.31 104 ARG A N 1
ATOM 793 C CA . ARG A 1 104 ? -7.789 -8.101 7.789 1.00 93.31 104 ARG A CA 1
ATOM 794 C C . ARG A 1 104 ? -7.286 -7.850 9.210 1.00 93.31 104 ARG A C 1
ATOM 796 O O . ARG A 1 104 ? -7.858 -8.340 10.184 1.00 93.31 104 ARG A O 1
ATOM 803 N N . LEU A 1 105 ? -6.230 -7.042 9.334 1.00 93.81 105 LEU A N 1
ATOM 804 C CA . LEU A 1 105 ? -5.506 -6.830 10.594 1.00 93.81 105 LEU A CA 1
ATOM 805 C C . LEU A 1 105 ? -6.413 -6.419 11.765 1.00 93.81 105 LEU A C 1
ATOM 807 O O . LEU A 1 105 ? -6.235 -6.910 12.877 1.00 93.81 105 LEU A O 1
ATOM 811 N N . PHE A 1 106 ? -7.381 -5.538 11.516 1.00 96.50 106 PHE A N 1
ATOM 812 C CA . PHE A 1 106 ? -8.291 -5.019 12.537 1.00 96.50 106 PHE A CA 1
ATOM 813 C C . PHE A 1 106 ? -9.735 -5.479 12.341 1.00 96.50 106 PHE A C 1
ATOM 815 O O . PHE A 1 106 ? -10.661 -4.858 12.857 1.00 96.50 106 PHE A O 1
ATOM 822 N N . GLU A 1 107 ? -9.949 -6.565 11.603 1.00 95.69 107 GLU A N 1
ATOM 823 C CA . GLU A 1 107 ? -11.291 -7.044 11.300 1.00 95.69 107 GLU A CA 1
ATOM 824 C C . GLU A 1 107 ? -12.097 -7.346 12.567 1.00 95.69 107 GLU A C 1
ATOM 826 O O . GLU A 1 107 ? -11.675 -8.126 13.425 1.00 95.69 107 GLU A O 1
ATOM 831 N N . GLY A 1 108 ? -13.267 -6.714 12.683 1.00 94.38 108 GLY A N 1
ATOM 832 C CA . GLY A 1 108 ? -14.159 -6.834 13.839 1.00 94.38 108 GLY A CA 1
ATOM 833 C C . GLY A 1 108 ? -13.741 -6.007 15.062 1.00 94.38 108 GLY A C 1
ATOM 834 O O . GLY A 1 108 ? -14.445 -6.023 16.071 1.00 94.38 108 GLY A O 1
ATOM 835 N N . ILE A 1 109 ? -12.633 -5.265 14.992 1.00 97.44 109 ILE A N 1
ATOM 836 C CA . ILE A 1 109 ? -12.169 -4.405 16.083 1.00 97.44 109 ILE A CA 1
ATOM 837 C C . ILE A 1 109 ? -12.835 -3.035 15.966 1.00 97.44 109 ILE A C 1
ATOM 839 O O . ILE A 1 109 ? -12.775 -2.380 14.925 1.00 97.44 109 ILE A O 1
ATOM 843 N N . ARG A 1 110 ? -13.460 -2.588 17.058 1.00 96.94 110 ARG A N 1
ATOM 844 C CA . ARG A 1 110 ? -14.034 -1.244 17.180 1.00 96.94 110 ARG A CA 1
ATOM 845 C C . ARG A 1 110 ? -12.988 -0.291 17.734 1.00 96.94 110 ARG A C 1
ATOM 847 O O . ARG A 1 110 ? -12.408 -0.560 18.783 1.00 96.94 110 ARG A O 1
ATOM 854 N N . VAL A 1 111 ? -12.745 0.811 17.032 1.00 94.31 111 VAL A N 1
ATOM 855 C CA . VAL A 1 111 ? -11.708 1.783 17.390 1.00 94.31 111 VAL A CA 1
ATOM 856 C C . VAL A 1 111 ? -12.300 3.182 17.405 1.00 94.31 111 VAL A C 1
ATOM 858 O O . VAL A 1 111 ? -13.021 3.577 16.492 1.00 94.31 111 VAL A O 1
ATOM 861 N N . ARG A 1 112 ? -11.946 3.958 18.429 1.00 91.75 112 ARG A 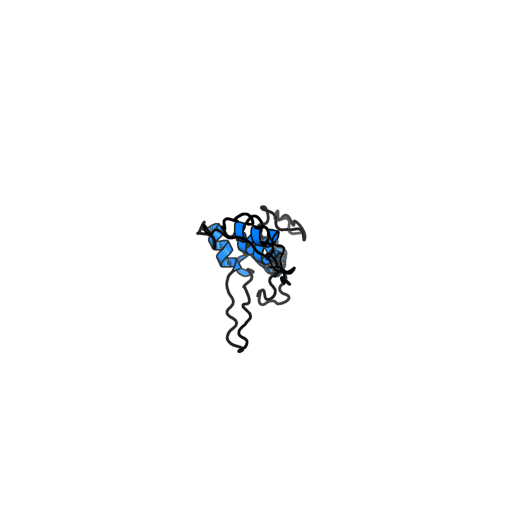N 1
ATOM 862 C CA . ARG A 1 112 ? -12.153 5.405 18.450 1.00 91.75 112 ARG A CA 1
ATOM 863 C C . ARG A 1 112 ? -10.821 6.088 18.189 1.00 91.75 112 ARG A C 1
ATOM 865 O O . ARG A 1 112 ? -9.856 5.847 18.910 1.00 91.75 112 ARG A O 1
ATOM 872 N N . VAL A 1 113 ? -10.777 6.949 17.180 1.00 89.44 113 VAL A N 1
ATOM 873 C CA . VAL A 1 113 ? -9.573 7.719 16.867 1.00 89.44 113 VAL A CA 1
ATOM 874 C C . VAL A 1 113 ? -9.552 8.983 17.718 1.00 89.44 113 VAL A C 1
ATOM 876 O O . VAL A 1 113 ? -10.453 9.815 17.655 1.00 89.44 113 VAL A O 1
ATOM 879 N N . GLN A 1 114 ? -8.510 9.118 18.534 1.00 85.56 114 GLN A N 1
ATOM 880 C CA . GLN A 1 114 ? -8.209 10.337 19.271 1.00 85.56 114 GLN A CA 1
ATOM 881 C C . GLN A 1 114 ? -6.792 10.768 18.904 1.00 85.56 114 GLN A C 1
ATOM 883 O O . GLN A 1 114 ? -5.816 10.229 19.417 1.00 85.56 114 GLN A O 1
ATOM 888 N N . CYS A 1 115 ? -6.679 11.722 17.985 1.00 76.31 115 CYS A N 1
ATOM 889 C CA . CYS A 1 115 ? -5.389 12.262 17.574 1.00 76.31 115 CYS A CA 1
ATOM 890 C C . CYS A 1 115 ? -4.984 13.424 18.483 1.00 76.31 115 CYS A C 1
ATOM 892 O O . CYS A 1 115 ? -5.774 14.339 18.724 1.00 76.31 115 CYS A O 1
ATOM 894 N N . CYS A 1 116 ? -3.739 13.404 18.953 1.00 63.88 116 CYS A N 1
ATOM 895 C CA . CYS A 1 116 ? -3.058 14.571 19.495 1.00 63.88 116 CYS A CA 1
ATOM 896 C C . CYS A 1 116 ? -1.907 14.950 18.546 1.00 63.88 116 CYS A C 1
ATOM 898 O O . CYS A 1 116 ? -0.972 14.177 18.356 1.00 63.88 116 CYS A O 1
ATOM 900 N N . GLY A 1 117 ? -1.988 16.1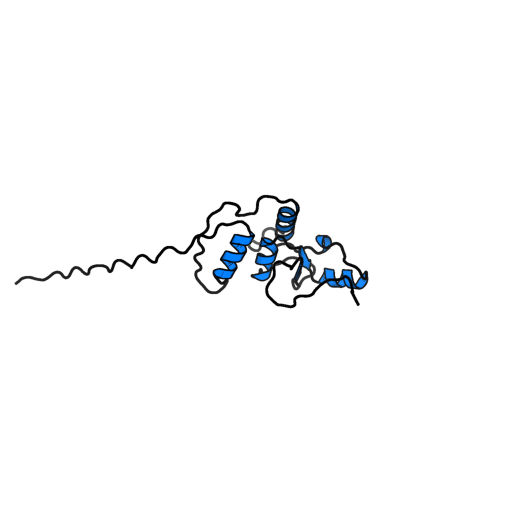32 17.931 1.00 67.31 117 GLY A N 1
ATOM 901 C CA . GLY A 1 117 ? -0.938 16.684 17.065 1.00 67.31 117 GLY A CA 1
ATOM 902 C C . GLY A 1 117 ? -1.180 16.548 15.558 1.00 67.31 117 GLY A C 1
ATOM 903 O O . GLY A 1 117 ? -2.211 16.040 15.116 1.00 67.31 117 GLY A O 1
ATOM 904 N N . ASP A 1 118 ? -0.195 17.019 14.788 1.00 70.50 118 ASP A N 1
ATOM 905 C CA . ASP A 1 118 ? -0.356 17.359 13.364 1.00 70.50 118 ASP A CA 1
ATOM 906 C C . ASP A 1 118 ? 0.280 16.349 12.391 1.00 70.50 118 ASP A C 1
ATOM 908 O O . ASP A 1 118 ? 0.160 16.491 11.176 1.00 70.50 118 ASP A O 1
ATOM 912 N N . ALA A 1 119 ? 0.966 15.316 12.894 1.00 71.38 119 ALA A N 1
ATOM 913 C CA . ALA A 1 119 ? 1.743 14.399 12.051 1.00 71.38 119 ALA A CA 1
ATOM 914 C C . ALA A 1 119 ? 0.880 13.529 11.112 1.00 71.38 119 ALA A C 1
ATOM 916 O O . ALA A 1 119 ? 1.340 13.126 10.045 1.00 71.38 119 ALA A O 1
ATOM 917 N N . LEU A 1 120 ? -0.363 13.231 11.504 1.00 79.62 120 LEU A N 1
ATOM 918 C CA . LEU A 1 120 ? -1.325 12.469 10.710 1.00 79.62 120 LEU A CA 1
ATOM 919 C C . LEU A 1 120 ? -2.741 12.985 11.008 1.00 79.62 120 LEU A C 1
ATOM 921 O O . LEU A 1 120 ? -3.195 12.849 12.147 1.00 79.62 120 LEU A O 1
ATOM 925 N N . PRO A 1 121 ? -3.464 13.541 10.018 1.00 85.69 121 PRO A N 1
ATOM 926 C CA . PRO A 1 121 ? -4.850 13.951 10.209 1.00 85.69 121 PRO A CA 1
ATOM 927 C C . PRO A 1 121 ? -5.720 12.785 10.686 1.00 85.69 121 PRO A C 1
ATOM 929 O O . PRO A 1 121 ? -5.613 11.670 10.170 1.00 85.69 121 PRO A O 1
ATOM 932 N N . ALA A 1 122 ? -6.630 13.049 11.627 1.00 88.12 122 ALA A N 1
ATOM 933 C CA . ALA A 1 122 ? -7.522 12.025 12.175 1.00 88.12 122 ALA A CA 1
ATOM 934 C C . ALA A 1 122 ? -8.335 11.309 11.087 1.00 88.12 122 ALA A C 1
ATOM 936 O O . ALA A 1 122 ? -8.466 10.090 11.120 1.00 88.12 122 ALA A O 1
ATOM 937 N N . SER A 1 123 ? -8.796 12.047 10.074 1.00 88.94 123 SER A N 1
ATOM 938 C CA . SER A 1 123 ? -9.515 11.490 8.924 1.00 88.94 123 SER A CA 1
ATOM 939 C C . SER A 1 123 ? -8.681 10.481 8.129 1.00 88.94 123 SER A C 1
ATOM 941 O O . SER A 1 123 ? -9.198 9.439 7.729 1.00 88.94 123 SER A O 1
ATOM 943 N N . ALA A 1 124 ? -7.389 10.756 7.929 1.00 89.12 124 ALA A N 1
ATOM 944 C CA . ALA A 1 124 ? -6.482 9.850 7.233 1.00 89.12 124 ALA A CA 1
ATOM 945 C C . ALA A 1 124 ? -6.244 8.572 8.050 1.00 89.12 124 ALA A C 1
ATOM 947 O O . ALA A 1 124 ? -6.311 7.472 7.502 1.00 89.12 124 ALA A O 1
ATOM 948 N N . LEU A 1 125 ? -6.043 8.702 9.366 1.00 91.50 125 LEU A N 1
ATOM 949 C CA . LEU A 1 125 ? -5.902 7.552 10.260 1.00 91.50 125 LEU A CA 1
ATOM 950 C C . LEU A 1 125 ? -7.176 6.699 10.306 1.00 91.50 125 LEU A C 1
ATOM 952 O O . LEU A 1 125 ? -7.100 5.479 10.185 1.00 91.50 125 LEU A O 1
ATOM 956 N N . GLU A 1 126 ? -8.345 7.325 10.442 1.00 93.94 126 GLU A N 1
ATOM 957 C CA . GLU A 1 126 ? -9.630 6.626 10.386 1.00 93.94 126 GLU A CA 1
ATOM 958 C C . GLU A 1 126 ? -9.794 5.854 9.078 1.00 93.94 126 GLU A C 1
ATOM 960 O O . GLU A 1 126 ? -10.221 4.702 9.100 1.00 93.94 126 GLU A O 1
ATOM 965 N N . ASN A 1 127 ? -9.445 6.466 7.943 1.00 93.31 127 ASN A N 1
ATOM 966 C CA . ASN A 1 127 ? -9.543 5.810 6.646 1.00 93.31 127 ASN A CA 1
ATOM 967 C C . ASN A 1 127 ? -8.632 4.577 6.563 1.00 93.31 127 ASN A C 1
ATOM 969 O O . ASN A 1 127 ? -9.096 3.497 6.205 1.00 93.31 127 ASN A O 1
ATOM 973 N N . ILE A 1 128 ? -7.368 4.711 6.972 1.00 94.94 128 ILE A N 1
ATOM 974 C CA . ILE A 1 128 ? -6.403 3.602 7.028 1.00 94.94 128 ILE A CA 1
ATOM 975 C C . ILE A 1 128 ? -6.930 2.463 7.911 1.00 94.94 128 ILE A C 1
ATOM 977 O O . ILE A 1 128 ? -6.885 1.297 7.523 1.00 94.94 128 ILE A O 1
ATOM 981 N N . LEU A 1 129 ? -7.470 2.788 9.087 1.00 95.75 129 LEU A N 1
ATOM 982 C CA . LEU A 1 129 ? -8.027 1.799 10.008 1.00 95.75 129 LEU A CA 1
ATOM 983 C C . LEU A 1 129 ? -9.252 1.086 9.416 1.00 95.75 129 LEU A C 1
ATOM 985 O O . LEU A 1 129 ? -9.342 -0.137 9.529 1.00 95.75 129 LEU A O 1
ATOM 989 N N . ARG A 1 130 ? -10.162 1.812 8.746 1.00 95.75 130 ARG A N 1
ATOM 990 C CA . ARG A 1 130 ? -11.307 1.212 8.031 1.00 95.75 130 ARG A CA 1
ATOM 991 C C . ARG A 1 130 ? -10.842 0.251 6.941 1.00 95.75 130 ARG A C 1
ATOM 993 O O . ARG A 1 130 ? -11.351 -0.865 6.857 1.00 95.75 130 ARG A O 1
ATOM 1000 N N . LEU A 1 131 ? -9.860 0.658 6.136 1.00 95.31 131 L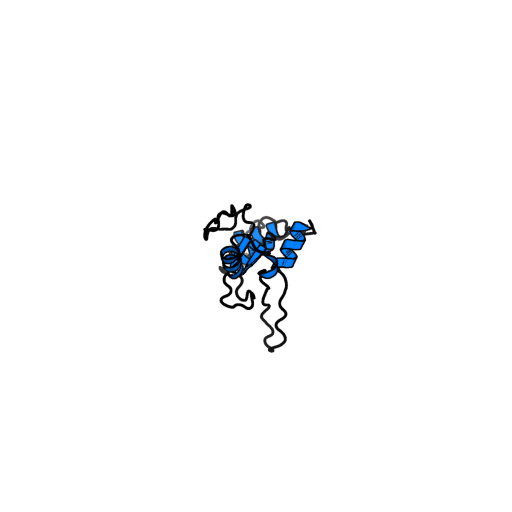EU A N 1
ATOM 1001 C CA . LEU A 1 131 ? -9.286 -0.174 5.075 1.00 95.31 131 LEU A CA 1
ATOM 1002 C C . LEU A 1 131 ? -8.662 -1.455 5.643 1.00 95.31 131 LEU A C 1
ATOM 1004 O O . LEU A 1 131 ? -8.894 -2.540 5.118 1.00 95.31 131 LEU A O 1
ATOM 1008 N N . ALA A 1 132 ? -8.000 -1.350 6.795 1.00 95.81 132 ALA A N 1
ATOM 1009 C CA . ALA A 1 132 ? -7.465 -2.483 7.544 1.00 95.81 132 ALA A CA 1
ATOM 1010 C C . ALA A 1 132 ? -8.528 -3.311 8.312 1.00 95.81 132 ALA A C 1
ATOM 1012 O O . ALA A 1 132 ? -8.167 -4.233 9.047 1.00 95.81 132 ALA A O 1
ATOM 1013 N N . GLY A 1 133 ? -9.826 -3.029 8.139 1.00 96.19 133 GLY A N 1
ATOM 1014 C CA . GLY A 1 133 ? -10.944 -3.828 8.661 1.00 96.19 133 GLY A CA 1
ATOM 1015 C C . GLY A 1 133 ? -11.568 -3.342 9.973 1.00 96.19 133 GLY A C 1
ATOM 1016 O O . GLY A 1 133 ? -12.484 -3.995 10.475 1.00 96.19 133 GLY A O 1
ATOM 1017 N N . ALA A 1 134 ? -11.111 -2.220 10.532 1.00 97.50 134 ALA A N 1
ATOM 1018 C CA . ALA A 1 134 ? -11.662 -1.686 11.773 1.00 97.50 134 ALA A CA 1
ATOM 1019 C C . ALA A 1 134 ? -13.042 -1.038 11.575 1.00 97.50 134 ALA A C 1
ATOM 1021 O O . ALA A 1 134 ? -13.359 -0.472 10.527 1.00 97.50 134 ALA A O 1
ATOM 1022 N N . ILE A 1 135 ? -13.832 -1.032 12.645 1.00 97.25 135 ILE A N 1
ATOM 1023 C CA . ILE A 1 135 ? -15.092 -0.296 12.748 1.00 97.25 135 ILE A CA 1
ATOM 1024 C C . ILE A 1 135 ? -14.814 0.990 13.528 1.00 97.25 135 ILE A C 1
ATOM 1026 O O . ILE A 1 135 ? -14.472 0.938 14.710 1.00 97.25 135 ILE A O 1
ATOM 1030 N N . ILE A 1 136 ? -14.948 2.147 12.879 1.00 95.62 136 ILE A N 1
ATOM 1031 C CA . ILE A 1 136 ? -14.698 3.439 13.531 1.00 95.62 136 ILE A CA 1
ATOM 1032 C C . ILE A 1 136 ? -15.927 3.869 14.318 1.00 95.62 136 ILE A C 1
ATOM 1034 O O . ILE A 1 136 ? -16.999 4.066 13.746 1.00 95.62 136 ILE A O 1
ATOM 1038 N N . GLU A 1 137 ? -15.757 4.042 15.624 1.00 93.56 137 GLU A N 1
ATOM 1039 C CA . GLU A 1 137 ? -16.795 4.605 16.477 1.00 93.56 137 GLU A CA 1
ATOM 1040 C C . GLU A 1 137 ? -16.799 6.136 16.426 1.00 93.56 137 GLU A C 1
ATOM 1042 O O . GLU A 1 137 ? -15.731 6.757 16.385 1.00 93.56 137 GLU A O 1
ATOM 1047 N N . PRO A 1 138 ? -17.987 6.765 16.497 1.00 84.44 138 PRO A N 1
ATOM 1048 C CA . PRO A 1 138 ? -18.087 8.211 16.587 1.00 84.44 138 PRO A CA 1
ATOM 1049 C C . PRO A 1 138 ? -17.411 8.736 17.859 1.00 84.44 138 PRO A C 1
ATOM 1051 O O . PRO A 1 138 ? -17.291 8.050 18.883 1.00 84.44 138 PRO A O 1
ATOM 1054 N N . ALA A 1 139 ? -16.992 9.999 17.804 1.00 74.38 139 ALA A N 1
ATOM 1055 C CA . ALA A 1 139 ? -16.506 10.699 18.981 1.00 74.38 139 ALA A CA 1
ATOM 1056 C C . ALA A 1 139 ? -17.599 10.734 20.062 1.00 74.38 139 ALA A C 1
ATOM 1058 O O . ALA A 1 139 ? -18.766 11.007 19.777 1.00 74.38 139 ALA A O 1
ATOM 1059 N N . SER A 1 140 ? -17.217 10.483 21.318 1.00 68.56 140 SER A N 1
ATOM 1060 C CA . SER A 1 140 ? -18.137 10.668 22.442 1.00 68.56 140 SER A CA 1
ATOM 1061 C C . SER A 1 140 ? -18.589 12.132 22.484 1.00 68.56 140 SER A C 1
ATOM 1063 O O . SER A 1 140 ? -17.744 13.018 22.296 1.00 68.56 140 SER A O 1
ATOM 1065 N N . PRO A 1 141 ? -19.869 12.422 22.792 1.00 66.81 141 PRO A N 1
ATOM 1066 C CA . PRO A 1 141 ? -20.282 13.773 23.135 1.00 66.81 141 PRO A CA 1
ATOM 1067 C C . PRO A 1 141 ? -19.324 14.313 24.195 1.00 66.81 141 PRO A C 1
ATOM 1069 O O . PRO A 1 141 ? -19.026 13.616 25.172 1.00 66.81 141 PRO A O 1
ATOM 1072 N N . LYS A 1 142 ? -18.806 15.529 23.994 1.00 56.78 142 LYS A N 1
ATOM 1073 C CA . LYS A 1 142 ? -18.024 16.209 25.028 1.00 56.78 142 LYS A CA 1
ATOM 1074 C C . LYS A 1 142 ? -18.947 16.354 26.236 1.00 56.78 142 LYS A C 1
ATOM 1076 O O . LYS A 1 142 ? -19.840 17.195 26.217 1.00 56.78 142 LYS A O 1
ATOM 1081 N N . THR A 1 143 ? -18.765 15.542 27.277 1.00 50.59 143 THR A N 1
ATOM 1082 C CA . THR A 1 143 ? -19.422 15.800 28.560 1.00 50.59 143 THR A CA 1
ATOM 1083 C C . THR A 1 143 ? -19.020 17.210 28.984 1.00 50.59 143 THR A C 1
ATOM 1085 O O . THR A 1 143 ? -17.811 17.479 29.033 1.00 50.59 143 THR A O 1
ATOM 1088 N N . PRO A 1 144 ? -19.968 18.130 29.246 1.00 50.78 144 PRO A N 1
ATOM 1089 C CA . PRO A 1 144 ? -19.616 19.456 29.725 1.00 50.78 144 PRO A CA 1
ATOM 1090 C C . PRO A 1 144 ? -18.753 19.279 30.973 1.00 50.78 144 PRO A C 1
ATOM 1092 O O . PRO A 1 144 ? -19.131 18.554 31.897 1.00 50.78 144 PRO A O 1
ATOM 1095 N N . ARG A 1 145 ? -17.552 19.879 30.969 1.00 49.53 145 ARG A N 1
ATOM 1096 C CA . ARG A 1 145 ? -16.660 19.868 32.134 1.00 49.53 145 ARG A CA 1
ATOM 1097 C C . ARG A 1 145 ? -17.488 20.389 33.299 1.00 49.53 145 ARG A C 1
ATOM 1099 O O . ARG A 1 145 ? -17.901 21.545 33.281 1.00 49.53 145 ARG A O 1
ATOM 1106 N N . ARG A 1 146 ? -17.769 19.523 34.274 1.00 48.97 146 ARG A N 1
ATOM 1107 C CA . ARG A 1 146 ? -18.476 19.880 35.502 1.00 48.97 146 ARG A CA 1
ATOM 1108 C C . ARG A 1 146 ? -17.666 21.003 36.141 1.00 48.97 146 ARG A C 1
ATOM 1110 O O . ARG A 1 146 ? -16.585 20.748 36.666 1.00 48.97 146 ARG A O 1
ATOM 1117 N N . SER A 1 147 ? -18.131 22.244 35.996 1.00 54.53 147 SER A N 1
ATOM 1118 C CA . SER A 1 147 ? -17.504 23.407 36.612 1.00 54.53 147 SER A CA 1
ATOM 1119 C C . SER A 1 147 ? -17.350 23.083 38.090 1.00 54.53 147 SER A C 1
ATOM 1121 O O . SER A 1 147 ? -18.347 22.792 38.759 1.00 54.53 147 SER A O 1
ATOM 1123 N N . SER A 1 148 ? -16.115 23.061 38.582 1.00 56.12 148 SER A N 1
ATOM 1124 C CA . SER A 1 148 ? -15.853 22.939 40.006 1.00 56.12 148 SER A CA 1
ATOM 1125 C C . SER A 1 148 ? -16.600 24.077 40.693 1.00 56.12 148 SER A C 1
ATOM 1127 O O . SER A 1 148 ? -16.278 25.253 40.520 1.00 56.12 148 SER A O 1
ATOM 1129 N N . ARG A 1 149 ? -17.667 23.731 41.422 1.00 51.25 149 ARG A N 1
ATOM 1130 C CA . ARG A 1 149 ? -18.338 24.655 42.334 1.00 51.25 149 ARG A CA 1
ATOM 1131 C C . ARG A 1 149 ? -17.262 25.140 43.298 1.00 51.25 149 ARG A C 1
ATOM 1133 O O . ARG A 1 149 ? -16.805 24.375 44.143 1.00 51.25 149 ARG A O 1
ATOM 1140 N N . ARG A 1 150 ? -16.829 26.392 43.144 1.00 51.12 150 ARG A N 1
ATOM 1141 C CA . ARG A 1 150 ? -16.066 27.080 44.182 1.00 51.12 150 ARG A CA 1
ATOM 1142 C C . ARG A 1 150 ? -16.981 27.148 45.402 1.00 51.12 150 ARG A C 1
ATOM 1144 O O . ARG A 1 150 ? -18.001 27.832 45.361 1.00 51.12 150 ARG A O 1
ATOM 1151 N N . HIS A 1 151 ? -16.651 26.404 46.452 1.00 46.22 151 HIS A N 1
ATOM 1152 C CA . HIS A 1 151 ? -17.219 26.647 47.770 1.00 46.22 151 HIS A CA 1
ATOM 1153 C C . HIS A 1 151 ? -16.732 28.027 48.218 1.00 46.22 151 HIS A C 1
ATOM 1155 O O . HIS A 1 151 ? -15.573 28.197 48.581 1.00 46.22 151 HIS A O 1
ATOM 1161 N N . SER A 1 152 ? -17.606 29.028 48.122 1.00 50.66 152 SER A N 1
ATOM 1162 C CA . SER A 1 152 ? -17.442 30.275 48.860 1.00 50.66 152 SER A CA 1
ATOM 1163 C C . SER A 1 152 ? -17.859 29.986 50.299 1.00 50.66 152 SER A C 1
ATOM 1165 O O . SER A 1 152 ? -19.031 29.734 50.576 1.00 50.66 152 SER A O 1
ATOM 1167 N N . SER A 1 153 ? -16.886 29.928 51.203 1.00 47.81 153 SER A N 1
ATOM 1168 C CA . SER A 1 153 ? -17.127 29.990 52.639 1.00 47.81 153 SER A CA 1
ATOM 1169 C C . SER A 1 153 ? -17.43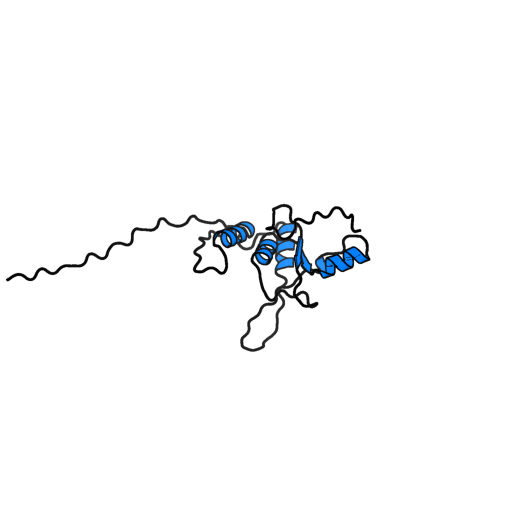5 31.442 52.998 1.00 47.81 153 SER A C 1
ATOM 1171 O O . SER A 1 153 ? -16.537 32.284 53.015 1.00 47.81 153 SER A O 1
ATOM 1173 N N . ALA A 1 154 ? -18.710 31.732 53.247 1.00 48.06 154 ALA A N 1
ATOM 1174 C CA . ALA A 1 154 ? -19.125 32.958 53.909 1.00 48.06 154 ALA A CA 1
ATOM 1175 C C . ALA A 1 154 ? -18.644 32.905 55.367 1.00 48.06 154 ALA A C 1
ATOM 1177 O O . ALA A 1 154 ? -19.054 32.027 56.128 1.00 48.06 154 ALA 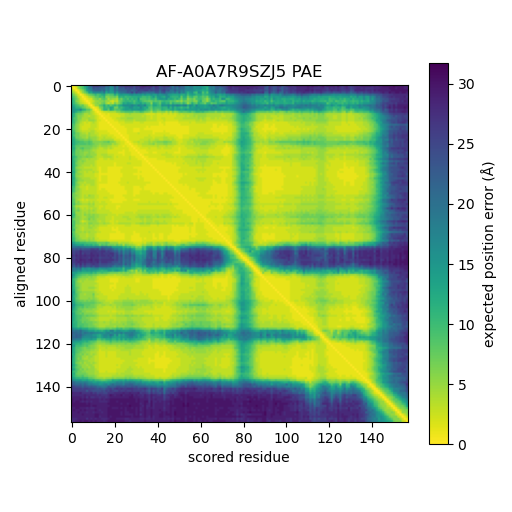A O 1
ATOM 1178 N N . VAL A 1 155 ? -17.749 33.824 55.726 1.00 50.53 155 VAL A N 1
ATOM 1179 C CA . VAL A 1 155 ? -17.421 34.152 57.116 1.00 50.53 155 VAL A CA 1
ATOM 1180 C C . VAL A 1 155 ? -18.650 34.851 57.701 1.00 50.53 155 VAL A C 1
ATOM 1182 O O . VAL A 1 155 ? -19.159 35.791 57.092 1.00 50.53 155 VAL A O 1
ATOM 1185 N N . ARG A 1 156 ? -19.165 34.347 58.825 1.00 45.12 156 ARG A N 1
ATOM 1186 C CA . ARG A 1 156 ? -20.151 35.046 59.656 1.00 45.12 156 ARG A CA 1
ATOM 1187 C C . ARG A 1 156 ? -19.414 35.697 60.824 1.00 45.12 156 ARG A C 1
ATOM 1189 O O . ARG A 1 156 ? -18.581 35.019 61.419 1.00 45.12 156 ARG A O 1
ATOM 1196 N N . ASP A 1 157 ? -19.754 36.970 61.020 1.00 52.16 157 ASP A N 1
ATOM 1197 C CA . ASP A 1 157 ? -19.629 37.882 62.171 1.00 52.16 157 ASP A CA 1
ATOM 1198 C C . ASP A 1 157 ? -18.705 37.500 63.337 1.00 52.16 157 ASP A C 1
ATOM 1200 O O . ASP A 1 157 ? -18.960 36.476 64.012 1.00 52.16 157 ASP A O 1
#

Foldseek 3Di:
DQPAVDDDPPPDADDPPDQEDEDACVDPVLENPDDDLRNLLLLLLLHQYFYPVQVVVCVVVSHHDDSVVGGHWYFDDDDPPPDDRDTHSSSNVSNVCVVVVHQFPQAPPEDEQDDDDDRDDSVSVVSSCVSSHYHYDDDDPPDPDPPPPPPDDDDDD

InterPro domains:
  IPR001357 BRCT domain [PF00533] (5-58)
  IPR001357 BRCT domain [PS50172] (1-72)
  IPR031099 BRCA1-associated [PTHR13763] (14-136)
  IPR036420 BRCT domain superfamily [G3DSA:3.40.50.10190] (3-96)
  IPR036420 BRCT domain superfamily [SSF52113] (12-79)

Mean predicted aligned error: 10.06 Å

Sequence (157 aa):
SIDAGAVFMGMKDLTSECTHLIMDTGSKDRVVRKRTVKYVDAIARGLYVVHEDWLADCAERGSFSNEEAFELKDGTGTGSDGASHSFADGPRRARVCRETNQRRLFEGIRVRVQCCGDALPASALENILRLAGAIIEPASPKTPRRSSRRHSSAVRD

Nearest PDB structures (foldseek):
  6m14-assembly2_A  TM=8.639E-01  e=2.840E-07  Homo sapiens
  2r1z-assembly1_A  TM=8.306E-01  e=5.753E-07  Homo sapiens
  7lyc-assembly1_N  TM=8.175E-01  e=2.684E-06  Homo sapiens
  8off-assembly1_Eb  TM=6.955E-01  e=5.098E-06  Felis catus
  8ir4-assembly1_A  TM=6.829E-01  e=7.547E-05  Homo sapiens

Organism: NCBI:txid242159

Radius of gyration: 23.02 Å; Cα contacts (8 Å, |Δi|>4): 195; chains: 1; bounding box: 43×53×88 Å

Secondary structure (DSSP, 8-state):
---SS----TTSPP-TT--EEEE--SSTT-EE-S--HHHHHHHHTT-EEEETHHHHHHHHHTS---GGGGB-EEE----TT-----EE-HHHHHHHHHHTTPPPTTTT-EE-----SSSS-HHHHHHHHHHTT-EEPPPPP------------PPP-

Solvent-accessible surface area (backbone atoms only — not comparable to full-atom values): 9904 Å² total; per-residue (Å²): 131,82,84,78,82,78,80,84,78,68,93,60,82,88,56,93,84,57,59,65,46,75,39,82,59,91,53,93,83,36,46,44,74,76,87,46,72,68,55,53,40,38,31,33,67,23,25,51,41,26,32,49,65,47,57,54,54,16,59,75,69,66,44,90,60,75,57,78,84,34,47,34,27,37,44,57,81,81,56,101,76,81,60,76,80,57,69,38,57,56,31,55,53,32,21,51,31,55,78,68,69,46,85,47,91,33,54,88,38,76,43,70,89,80,73,85,73,82,92,59,56,60,70,58,53,51,50,34,41,43,55,23,34,27,43,77,49,78,81,75,78,80,72,76,77,78,74,78,78,76,82,78,81,79,84,76,136